Protein AF-A0A9N8PFM0-F1 (afdb_monomer_lite)

pLDDT: mean 77.06, std 8.06, range [53.03, 85.75]

Structure (mmCIF, N/CA/C/O backbone):
data_AF-A0A9N8PFM0-F1
#
_entry.id   AF-A0A9N8PFM0-F1
#
loop_
_atom_site.group_PDB
_atom_site.id
_atom_site.type_symbol
_atom_site.label_atom_id
_atom_site.label_alt_id
_atom_site.label_comp_id
_atom_site.label_asym_id
_atom_site.label_entity_id
_atom_site.label_seq_id
_atom_site.pdbx_PDB_ins_code
_atom_site.Cartn_x
_atom_site.Cartn_y
_atom_site.Cartn_z
_atom_site.occupancy
_atom_site.B_iso_or_equiv
_atom_site.auth_seq_id
_atom_site.auth_comp_id
_atom_site.auth_asym_id
_atom_site.auth_atom_id
_atom_site.pdbx_PDB_model_num
ATOM 1 N N . MET A 1 1 ? -8.594 -5.097 1.434 1.00 59.44 1 MET A N 1
ATOM 2 C CA . MET A 1 1 ? -7.124 -5.302 1.466 1.00 59.44 1 MET A CA 1
ATOM 3 C C . MET A 1 1 ? -6.610 -6.268 0.402 1.00 59.44 1 MET A C 1
ATOM 5 O O . MET A 1 1 ? -5.906 -5.792 -0.473 1.00 59.44 1 MET A O 1
ATOM 9 N N . ARG A 1 2 ? -6.955 -7.571 0.404 1.00 61.09 2 ARG A N 1
ATOM 10 C CA . ARG A 1 2 ? -6.427 -8.531 -0.600 1.00 61.09 2 ARG A CA 1
ATOM 11 C C . ARG A 1 2 ? -6.661 -8.102 -2.053 1.00 61.09 2 ARG A C 1
ATOM 13 O O . ARG A 1 2 ? -5.711 -8.058 -2.821 1.00 61.09 2 ARG A O 1
ATOM 20 N N . SER A 1 3 ? -7.883 -7.703 -2.402 1.00 64.69 3 SER A N 1
ATOM 21 C CA . SER A 1 3 ? -8.209 -7.287 -3.775 1.00 64.69 3 SER A CA 1
ATOM 22 C C . SER A 1 3 ? -7.573 -5.951 -4.179 1.00 64.69 3 SER A C 1
ATOM 24 O O . SER A 1 3 ? -7.246 -5.773 -5.342 1.00 64.69 3 SER A O 1
ATOM 26 N N . ALA A 1 4 ? -7.356 -5.038 -3.223 1.00 64.44 4 ALA A N 1
ATOM 27 C CA . ALA A 1 4 ? -6.769 -3.717 -3.480 1.00 64.44 4 ALA A CA 1
ATOM 28 C C . ALA A 1 4 ? -5.231 -3.733 -3.533 1.00 64.44 4 ALA A C 1
ATOM 30 O O . ALA A 1 4 ? -4.634 -2.847 -4.119 1.00 64.44 4 ALA A O 1
ATOM 31 N N . HIS A 1 5 ? -4.581 -4.713 -2.896 1.00 62.81 5 HIS A N 1
ATOM 32 C CA . HIS A 1 5 ? -3.116 -4.833 -2.883 1.00 62.81 5 HIS A CA 1
ATOM 33 C C . HIS A 1 5 ? -2.588 -5.877 -3.877 1.00 62.81 5 HIS A C 1
ATOM 35 O O . HIS A 1 5 ? -1.395 -5.892 -4.181 1.00 62.81 5 HIS A O 1
ATOM 41 N N . GLY A 1 6 ? -3.453 -6.766 -4.380 1.00 73.81 6 GLY A N 1
ATOM 42 C CA . GLY A 1 6 ? -3.100 -7.775 -5.377 1.00 73.81 6 GLY A CA 1
ATOM 43 C C . GLY A 1 6 ? -1.876 -8.604 -4.970 1.00 73.81 6 GLY A C 1
ATOM 44 O O . GLY A 1 6 ? -1.803 -9.120 -3.855 1.00 73.81 6 GLY A O 1
ATOM 45 N N . ARG A 1 7 ? -0.884 -8.697 -5.867 1.00 70.75 7 ARG A N 1
ATOM 46 C CA . ARG A 1 7 ? 0.385 -9.423 -5.636 1.00 70.75 7 ARG A CA 1
ATOM 47 C C . ARG A 1 7 ? 1.263 -8.814 -4.537 1.00 70.75 7 ARG A C 1
ATOM 49 O O . ARG A 1 7 ? 2.159 -9.494 -4.062 1.00 70.75 7 ARG A O 1
ATOM 56 N N . ARG A 1 8 ? 1.001 -7.576 -4.107 1.00 66.94 8 ARG A N 1
ATOM 57 C CA . ARG A 1 8 ? 1.749 -6.881 -3.043 1.00 66.94 8 ARG A CA 1
ATOM 58 C C . ARG A 1 8 ? 1.059 -6.954 -1.683 1.00 66.94 8 ARG A C 1
ATOM 60 O O . ARG A 1 8 ? 1.406 -6.217 -0.761 1.00 66.94 8 ARG A O 1
ATOM 67 N N . PHE A 1 9 ? 0.059 -7.824 -1.547 1.00 60.53 9 PHE A N 1
ATOM 68 C CA . PHE A 1 9 ? -0.610 -8.072 -0.278 1.00 60.53 9 PHE A CA 1
ATOM 69 C C . PHE A 1 9 ? 0.399 -8.587 0.765 1.00 60.53 9 PHE A C 1
ATOM 71 O O . PHE A 1 9 ? 0.894 -9.703 0.653 1.00 60.53 9 PHE A O 1
ATOM 78 N N . GLY A 1 10 ? 0.707 -7.753 1.765 1.00 69.25 10 GLY A N 1
ATOM 79 C CA . GLY A 1 10 ? 1.726 -8.012 2.792 1.00 69.25 10 GLY A CA 1
ATOM 80 C C . GLY A 1 10 ? 2.934 -7.067 2.743 1.00 69.25 10 GLY A C 1
ATOM 81 O O . GLY A 1 10 ? 3.664 -6.977 3.725 1.00 69.25 10 GLY A O 1
ATOM 82 N N . ASN A 1 11 ? 3.122 -6.307 1.658 1.00 76.06 11 ASN A N 1
ATOM 83 C CA . ASN A 1 11 ? 4.138 -5.257 1.605 1.00 76.06 11 ASN A CA 1
ATOM 84 C C . ASN A 1 11 ? 3.616 -4.002 2.323 1.00 76.06 11 ASN A C 1
ATOM 86 O O . ASN A 1 11 ? 2.810 -3.250 1.775 1.00 76.06 11 ASN A O 1
ATOM 90 N N . ILE A 1 12 ? 4.074 -3.801 3.562 1.00 75.94 12 ILE A N 1
ATOM 91 C CA . ILE A 1 12 ? 3.658 -2.684 4.421 1.00 75.94 12 ILE A CA 1
ATOM 92 C C . ILE A 1 12 ? 4.064 -1.335 3.816 1.00 75.94 12 ILE A C 1
ATOM 94 O O . ILE A 1 12 ? 3.261 -0.407 3.843 1.00 75.94 12 ILE A O 1
ATOM 98 N N . SER A 1 13 ? 5.255 -1.228 3.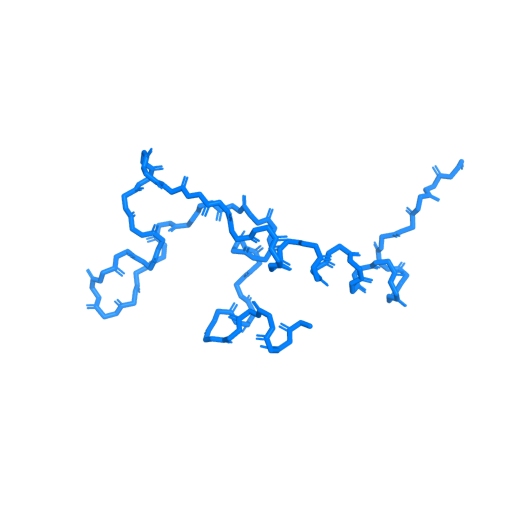214 1.00 79.75 13 SER A N 1
ATOM 99 C CA . SER A 1 13 ? 5.677 0.004 2.538 1.00 79.75 13 SER A CA 1
ATOM 100 C C . SER A 1 13 ? 4.707 0.357 1.416 1.00 79.75 13 SER A C 1
ATOM 102 O O . SER A 1 13 ? 4.165 1.453 1.412 1.00 79.75 13 SER A O 1
ATOM 104 N N . TYR A 1 14 ? 4.373 -0.587 0.536 1.00 78.94 14 TYR A N 1
ATOM 105 C CA . TYR A 1 14 ? 3.391 -0.349 -0.525 1.00 78.94 14 TYR A CA 1
ATOM 106 C C . TYR A 1 14 ? 1.995 -0.011 0.028 1.00 78.94 14 TYR A C 1
ATOM 108 O O . TYR A 1 14 ? 1.352 0.925 -0.446 1.00 78.94 14 TYR A O 1
ATOM 116 N N . ALA A 1 15 ? 1.549 -0.725 1.066 1.00 81.25 15 ALA A N 1
ATOM 117 C CA . ALA A 1 15 ? 0.249 -0.526 1.707 1.00 81.25 15 ALA A CA 1
ATOM 118 C C . ALA A 1 15 ? 0.073 0.870 2.320 1.00 81.25 15 ALA A C 1
ATOM 120 O O . ALA A 1 15 ? -1.049 1.374 2.396 1.00 81.25 15 ALA A O 1
ATOM 121 N N . LEU A 1 16 ? 1.173 1.483 2.759 1.00 81.69 16 LEU A N 1
ATOM 122 C CA . LEU A 1 16 ? 1.214 2.823 3.339 1.00 81.69 16 LEU A CA 1
ATOM 123 C C . LEU A 1 16 ? 1.564 3.910 2.317 1.00 81.69 16 LEU A C 1
ATOM 125 O O . LEU A 1 16 ? 1.628 5.081 2.679 1.00 81.69 16 LEU A O 1
ATOM 129 N N . GLY A 1 17 ? 1.778 3.549 1.048 1.00 83.12 17 GLY A N 1
ATOM 130 C CA . GLY A 1 17 ? 2.226 4.506 0.045 1.00 83.12 17 GLY A CA 1
ATOM 131 C C . GLY A 1 17 ? 3.656 4.959 0.319 1.00 83.12 17 GLY A C 1
ATOM 132 O O . GLY A 1 17 ? 3.957 6.144 0.309 1.00 83.12 17 GLY A O 1
ATOM 133 N N . GLY A 1 18 ? 4.532 4.014 0.619 1.00 82.88 18 GLY A N 1
ATOM 134 C CA . GLY A 1 18 ? 5.971 4.183 0.667 1.00 82.88 18 GLY A CA 1
ATOM 135 C C . GLY A 1 18 ? 6.621 3.540 -0.551 1.00 82.88 18 GLY A C 1
ATOM 136 O O . GLY A 1 18 ? 6.128 2.550 -1.093 1.00 82.88 18 GLY A O 1
ATOM 137 N N . TYR A 1 19 ? 7.755 4.104 -0.948 1.00 82.25 19 TYR A N 1
ATOM 138 C CA . TYR A 1 19 ? 8.661 3.485 -1.903 1.00 82.25 19 TYR A CA 1
ATOM 139 C C . TYR A 1 19 ? 9.539 2.453 -1.193 1.00 82.25 19 TYR A C 1
ATOM 141 O O . TYR A 1 19 ? 10.080 2.714 -0.116 1.00 82.25 19 TYR A O 1
ATOM 149 N N . SER A 1 20 ? 9.731 1.303 -1.821 1.00 76.62 20 SER A N 1
ATOM 150 C CA . SER A 1 20 ? 10.672 0.276 -1.416 1.00 76.62 20 SER A CA 1
ATOM 151 C C . SER A 1 20 ? 11.577 -0.089 -2.587 1.00 76.62 20 SER A C 1
ATOM 153 O O . SER A 1 20 ? 11.138 -0.336 -3.706 1.00 76.62 20 SER A O 1
ATOM 155 N N . ASP A 1 21 ? 12.869 -0.199 -2.305 1.00 75.50 21 ASP A N 1
ATOM 156 C CA . ASP A 1 21 ? 13.881 -0.740 -3.209 1.00 75.50 21 ASP A CA 1
ATOM 157 C C . ASP A 1 21 ? 13.823 -2.275 -3.322 1.00 75.50 21 ASP A C 1
ATOM 159 O O . ASP A 1 21 ? 14.735 -2.897 -3.872 1.00 75.50 21 ASP A O 1
ATOM 163 N N . HIS A 1 22 ? 12.741 -2.894 -2.833 1.00 78.00 22 HIS A N 1
ATOM 164 C CA . HIS A 1 22 ? 12.511 -4.326 -2.918 1.00 78.00 22 HIS A CA 1
ATOM 165 C C . HIS A 1 22 ? 12.589 -4.808 -4.371 1.00 78.00 22 HIS A C 1
ATOM 167 O O . HIS A 1 22 ? 11.913 -4.281 -5.262 1.00 78.00 22 HIS A O 1
ATOM 173 N N . LYS A 1 23 ? 13.423 -5.826 -4.609 1.00 77.44 23 LYS A N 1
ATOM 174 C CA . LYS A 1 23 ? 13.640 -6.414 -5.931 1.00 77.44 23 LYS A CA 1
ATOM 175 C C . LYS A 1 23 ? 12.960 -7.773 -6.024 1.00 77.44 23 LYS A C 1
ATOM 177 O O . LYS A 1 23 ? 13.328 -8.689 -5.297 1.00 77.44 23 LYS A O 1
ATOM 182 N N . GLU A 1 24 ? 12.060 -7.933 -6.986 1.00 75.62 24 GLU A N 1
ATOM 183 C CA . GLU A 1 24 ? 11.545 -9.241 -7.398 1.00 75.62 24 GLU A CA 1
ATOM 184 C C . GLU A 1 24 ? 12.118 -9.579 -8.773 1.00 75.62 24 GLU A C 1
ATOM 186 O O . GLU A 1 24 ? 12.101 -8.756 -9.689 1.00 75.62 24 GLU A O 1
ATOM 191 N N . HIS A 1 25 ? 12.667 -10.788 -8.925 1.00 75.50 25 HIS A N 1
ATOM 192 C CA . HIS A 1 25 ? 13.278 -11.251 -10.182 1.00 75.50 25 HIS A CA 1
ATOM 193 C C . HIS A 1 25 ? 14.317 -10.271 -10.771 1.00 75.50 25 HIS A C 1
ATOM 195 O O . HIS A 1 25 ? 14.431 -10.115 -11.986 1.00 75.50 25 HIS A O 1
ATO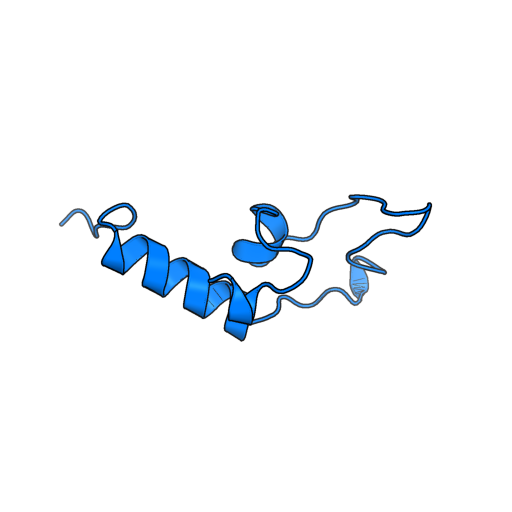M 201 N N . GLY A 1 26 ? 15.063 -9.576 -9.905 1.00 75.56 26 GLY A N 1
ATOM 202 C CA . GLY A 1 26 ? 16.098 -8.617 -10.304 1.00 75.56 26 GLY A CA 1
ATOM 203 C C . GLY A 1 26 ? 15.591 -7.229 -10.712 1.00 75.56 26 GLY A C 1
ATOM 204 O O . GLY A 1 26 ? 16.412 -6.372 -11.033 1.00 75.56 26 GLY A O 1
ATOM 205 N N . LYS A 1 27 ? 14.277 -6.963 -10.663 1.00 77.00 27 LYS A N 1
ATOM 206 C CA . LYS A 1 27 ? 13.695 -5.639 -10.931 1.00 77.00 27 LYS A CA 1
ATOM 207 C C . LYS A 1 27 ? 13.156 -5.016 -9.653 1.00 77.00 27 LYS A C 1
ATOM 209 O O . LYS A 1 27 ? 12.503 -5.695 -8.867 1.00 77.00 27 LYS A O 1
ATOM 214 N N . ILE A 1 28 ? 13.413 -3.720 -9.469 1.00 80.06 28 ILE A N 1
ATOM 215 C CA . ILE A 1 28 ? 12.786 -2.946 -8.393 1.00 80.06 28 ILE A CA 1
ATOM 216 C C . ILE A 1 28 ? 11.283 -2.969 -8.640 1.00 80.06 28 ILE A C 1
ATOM 218 O O . ILE A 1 28 ? 10.811 -2.527 -9.689 1.00 80.06 28 ILE A O 1
ATOM 222 N N . VAL A 1 29 ? 10.549 -3.511 -7.675 1.00 78.31 29 VAL A N 1
ATOM 223 C CA . VAL A 1 29 ? 9.101 -3.698 -7.756 1.00 78.31 29 VAL A CA 1
ATOM 224 C C . VAL A 1 29 ? 8.410 -2.346 -7.914 1.00 78.31 29 VAL A C 1
ATOM 226 O O . VAL A 1 29 ? 7.518 -2.201 -8.745 1.00 78.31 29 VAL A O 1
ATOM 229 N N . ASP A 1 30 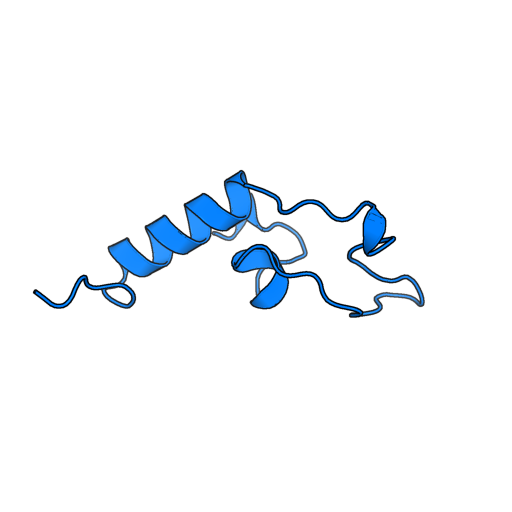? 8.877 -1.332 -7.196 1.00 75.88 30 ASP A N 1
ATOM 230 C CA . ASP A 1 30 ? 8.314 0.020 -7.201 1.00 75.88 30 ASP A CA 1
ATOM 231 C C . ASP A 1 30 ? 8.780 0.907 -8.365 1.00 75.88 30 ASP A C 1
ATOM 233 O O . ASP A 1 30 ? 8.286 2.022 -8.521 1.00 75.88 30 ASP A O 1
ATOM 237 N N . GLY A 1 31 ? 9.663 0.396 -9.228 1.00 81.06 31 GLY A N 1
ATOM 238 C CA . GLY A 1 31 ? 10.181 1.130 -10.380 1.00 81.06 31 GLY A CA 1
ATOM 239 C C . GLY A 1 31 ? 11.159 2.245 -9.999 1.00 81.06 31 GLY A C 1
ATOM 240 O O . GLY A 1 31 ? 11.857 2.170 -8.991 1.00 81.06 31 GLY A O 1
ATOM 241 N N . GLU A 1 32 ? 11.256 3.270 -10.844 1.00 83.00 32 GLU A N 1
ATOM 242 C CA . GLU A 1 32 ? 12.120 4.427 -10.593 1.00 83.00 32 GLU A CA 1
ATOM 243 C C . GLU A 1 32 ? 11.560 5.286 -9.457 1.00 83.00 32 GLU A C 1
ATOM 245 O O . GLU A 1 32 ? 10.437 5.783 -9.547 1.00 83.00 32 GLU A O 1
ATOM 250 N N . LYS A 1 33 ? 12.374 5.521 -8.423 1.00 79.94 33 LYS A N 1
ATOM 251 C CA . LYS A 1 33 ? 12.002 6.317 -7.244 1.00 79.94 33 LYS A CA 1
ATOM 252 C C . LYS A 1 33 ? 11.427 7.694 -7.595 1.00 79.94 33 LYS A C 1
ATOM 254 O O . LYS A 1 33 ? 10.446 8.104 -6.988 1.00 79.94 33 LYS A O 1
ATOM 259 N N . ASP A 1 34 ? 11.979 8.371 -8.600 1.00 83.00 34 ASP A N 1
ATOM 260 C CA . ASP A 1 34 ? 11.541 9.720 -8.997 1.00 83.00 34 ASP A CA 1
ATOM 261 C C . ASP A 1 34 ? 10.182 9.735 -9.714 1.00 83.00 34 ASP A C 1
ATOM 263 O O . ASP A 1 34 ? 9.497 10.756 -9.754 1.00 83.00 34 ASP A O 1
ATOM 267 N N . LYS A 1 35 ? 9.771 8.596 -10.279 1.00 84.69 35 LYS A N 1
ATOM 268 C CA . LYS A 1 35 ? 8.467 8.421 -10.937 1.00 84.69 35 LYS A CA 1
ATOM 269 C C . LYS A 1 35 ? 7.472 7.676 -10.063 1.00 84.69 35 LYS A C 1
ATOM 271 O O . LYS A 1 35 ? 6.312 7.525 -10.456 1.00 84.69 35 LYS A O 1
ATOM 276 N N . TRP A 1 36 ? 7.914 7.199 -8.905 1.00 83.56 36 TRP A N 1
ATOM 277 C CA . TRP A 1 36 ? 7.078 6.436 -8.008 1.00 83.56 36 TRP A CA 1
ATOM 278 C C . TRP A 1 36 ? 5.917 7.304 -7.520 1.00 83.56 36 TRP A C 1
ATOM 280 O O . TRP A 1 36 ? 6.080 8.452 -7.102 1.00 83.56 36 TRP A O 1
ATOM 290 N N . ARG A 1 37 ? 4.716 6.736 -7.599 1.00 83.56 37 ARG A N 1
ATOM 291 C CA . ARG A 1 37 ? 3.497 7.328 -7.060 1.00 83.56 37 ARG A CA 1
ATOM 292 C C . ARG A 1 37 ? 2.764 6.258 -6.264 1.00 83.56 37 ARG A C 1
ATOM 294 O O . ARG A 1 37 ? 2.645 5.133 -6.754 1.00 83.56 37 ARG A O 1
ATOM 301 N N . PRO A 1 38 ? 2.260 6.592 -5.069 1.00 83.12 38 PRO A N 1
ATOM 302 C CA . PRO A 1 38 ? 1.488 5.645 -4.291 1.00 83.12 38 PRO A CA 1
ATOM 303 C C . PRO A 1 38 ? 0.194 5.298 -5.020 1.00 83.12 38 PRO A C 1
ATOM 305 O O . PRO A 1 38 ? -0.445 6.155 -5.638 1.00 83.12 38 PRO A O 1
ATOM 308 N N . ASP A 1 39 ? -0.227 4.046 -4.881 1.00 84.00 39 ASP A N 1
ATOM 309 C CA . ASP A 1 39 ? -1.583 3.661 -5.231 1.00 84.00 39 ASP A CA 1
ATOM 310 C C . ASP A 1 39 ? -2.531 4.121 -4.117 1.00 84.00 39 ASP A C 1
ATOM 312 O O . ASP A 1 39 ? -2.639 3.508 -3.053 1.00 84.00 39 ASP A O 1
ATOM 316 N N . TRP A 1 40 ? -3.228 5.229 -4.361 1.00 82.88 40 TRP A N 1
ATOM 317 C CA . TRP A 1 40 ? -4.165 5.796 -3.396 1.00 82.88 40 TRP A CA 1
ATOM 318 C C . TRP A 1 40 ? -5.330 4.866 -3.046 1.00 82.88 40 TRP A C 1
ATOM 320 O O . TRP A 1 40 ? -5.882 4.998 -1.952 1.00 82.88 40 TRP A O 1
ATOM 330 N N . GLN A 1 41 ? -5.714 3.932 -3.923 1.00 84.69 41 GLN A N 1
ATOM 331 C CA . GLN A 1 41 ? -6.742 2.944 -3.589 1.00 84.69 41 GLN A CA 1
ATOM 332 C C . GLN A 1 41 ? -6.208 1.934 -2.575 1.00 84.69 41 GLN A C 1
ATOM 334 O O . GLN A 1 41 ? -6.902 1.616 -1.606 1.00 84.69 41 GLN A O 1
ATOM 339 N N . ALA A 1 42 ? -4.961 1.485 -2.748 1.00 80.12 42 ALA A N 1
ATOM 340 C CA . ALA A 1 42 ? -4.299 0.618 -1.780 1.00 80.12 42 ALA A CA 1
ATOM 341 C C . ALA A 1 42 ? -4.163 1.322 -0.421 1.00 80.12 42 ALA A C 1
ATOM 343 O O . ALA A 1 42 ? -4.605 0.778 0.590 1.00 80.12 42 ALA A O 1
ATOM 344 N N . VAL A 1 43 ? -3.674 2.566 -0.403 1.00 85.12 43 VAL A N 1
ATOM 345 C CA . VAL A 1 43 ? -3.506 3.350 0.833 1.00 85.12 43 VAL A CA 1
ATOM 346 C C . VAL A 1 43 ? -4.834 3.556 1.564 1.00 85.12 43 VAL A C 1
ATOM 348 O O . VAL A 1 43 ? -4.923 3.298 2.766 1.00 85.12 43 VAL A O 1
ATOM 351 N N . LYS A 1 44 ? -5.898 3.960 0.856 1.00 85.75 44 LYS A N 1
ATOM 352 C CA . LYS A 1 44 ? -7.230 4.119 1.463 1.00 85.75 44 LYS A CA 1
ATOM 353 C C . LYS A 1 44 ? -7.741 2.809 2.053 1.00 85.75 44 LYS A C 1
ATOM 355 O O . LYS A 1 44 ? -8.181 2.803 3.198 1.00 85.75 44 LYS A O 1
ATOM 360 N N . ALA A 1 45 ? -7.610 1.701 1.325 1.00 85.12 45 ALA A N 1
ATOM 361 C CA . ALA A 1 45 ? -8.031 0.393 1.815 1.00 85.12 45 ALA A CA 1
ATOM 362 C C . ALA A 1 45 ? -7.246 -0.054 3.063 1.00 85.12 45 ALA A C 1
ATOM 364 O O . ALA A 1 45 ? -7.807 -0.737 3.921 1.00 85.12 45 ALA A O 1
ATOM 365 N N . THR A 1 46 ? -5.966 0.318 3.181 1.00 84.50 46 THR A N 1
ATOM 366 C CA . THR A 1 46 ? -5.151 0.072 4.383 1.00 84.50 46 THR A CA 1
ATOM 367 C C . THR A 1 46 ? -5.635 0.904 5.561 1.00 84.50 46 THR A C 1
ATOM 369 O O . THR A 1 46 ? -5.801 0.370 6.655 1.00 84.50 46 THR A O 1
ATOM 372 N N . ILE A 1 47 ? -5.913 2.193 5.344 1.00 84.00 47 ILE A N 1
ATOM 373 C CA . ILE A 1 47 ? -6.437 3.090 6.382 1.00 84.00 47 ILE A CA 1
ATOM 374 C C . ILE A 1 47 ? -7.807 2.604 6.866 1.00 84.00 47 ILE A C 1
ATOM 376 O O . ILE A 1 47 ? -8.028 2.498 8.070 1.00 84.00 47 ILE A O 1
ATOM 380 N N . GLU A 1 48 ? -8.717 2.268 5.952 1.00 85.25 48 GLU A N 1
ATOM 381 C CA . GLU A 1 48 ? -10.039 1.727 6.287 1.00 85.25 48 GLU A CA 1
ATOM 382 C C . GLU A 1 48 ? -9.933 0.407 7.049 1.00 85.25 48 GLU A C 1
ATOM 384 O O . GLU A 1 48 ? -10.621 0.219 8.049 1.00 85.25 48 GLU A O 1
ATOM 389 N N . PHE A 1 49 ? -9.025 -0.482 6.642 1.00 83.75 49 PHE A N 1
ATOM 390 C CA . PHE A 1 49 ? -8.762 -1.720 7.372 1.00 83.75 49 PHE A CA 1
ATOM 391 C C . PHE A 1 49 ? -8.204 -1.462 8.779 1.00 83.75 49 PHE A C 1
ATOM 393 O O . PHE A 1 49 ? -8.622 -2.106 9.745 1.00 83.75 49 PHE A O 1
ATOM 400 N N . ALA A 1 50 ? -7.269 -0.523 8.919 1.00 84.06 50 ALA A N 1
ATOM 401 C CA . ALA A 1 50 ? -6.676 -0.181 10.206 1.00 84.06 50 ALA A CA 1
ATOM 402 C C . ALA A 1 50 ? -7.715 0.433 11.161 1.00 84.06 50 ALA A C 1
ATOM 404 O O . ALA A 1 50 ? -7.758 0.053 12.332 1.00 84.06 50 ALA A O 1
ATOM 405 N N . LYS A 1 51 ? -8.606 1.292 10.646 1.00 83.81 51 LYS A N 1
ATOM 406 C CA . LYS A 1 51 ? -9.767 1.816 11.383 1.00 83.81 51 LYS A CA 1
ATOM 407 C C . LYS A 1 51 ? -10.740 0.701 11.777 1.00 83.81 51 LYS A C 1
ATOM 409 O O . LYS A 1 51 ? -11.067 0.565 12.950 1.00 83.81 51 LYS A O 1
ATOM 414 N N . ALA A 1 52 ? -11.151 -0.141 10.827 1.00 84.69 52 ALA A N 1
ATOM 415 C CA . ALA A 1 52 ? -12.120 -1.216 11.058 1.00 84.69 52 ALA A CA 1
ATOM 41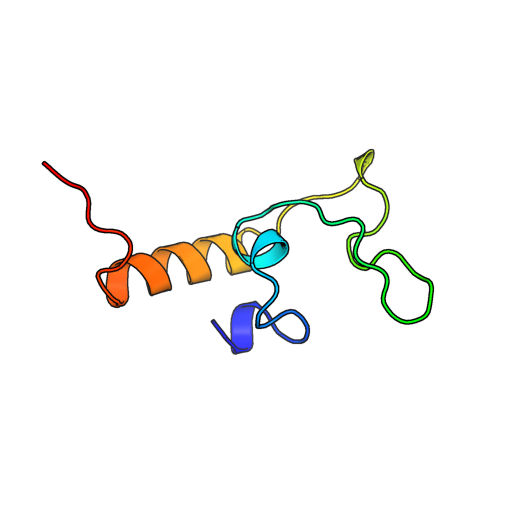6 C C . ALA A 1 52 ? -11.630 -2.273 12.061 1.00 84.69 52 ALA A C 1
ATOM 418 O O . ALA A 1 52 ? -12.431 -2.885 12.758 1.00 84.69 52 ALA A O 1
ATOM 419 N N . THR A 1 53 ? -10.315 -2.485 12.152 1.00 83.75 53 THR A N 1
ATOM 420 C CA . THR A 1 53 ? -9.712 -3.435 13.102 1.00 83.75 53 THR A CA 1
ATOM 421 C C . THR A 1 53 ? -9.310 -2.808 14.435 1.00 83.75 53 THR A C 1
ATOM 423 O O . THR A 1 53 ? -8.672 -3.477 15.243 1.00 83.75 53 THR A O 1
ATOM 426 N N . GLY A 1 54 ? -9.643 -1.533 14.668 1.00 79.62 54 GLY A N 1
ATOM 427 C CA . GLY A 1 54 ? -9.299 -0.821 15.902 1.00 79.62 54 GLY A CA 1
ATOM 428 C C . GLY A 1 54 ? -7.797 -0.583 16.093 1.00 79.62 54 GLY A C 1
ATOM 429 O O . GLY A 1 54 ? -7.377 -0.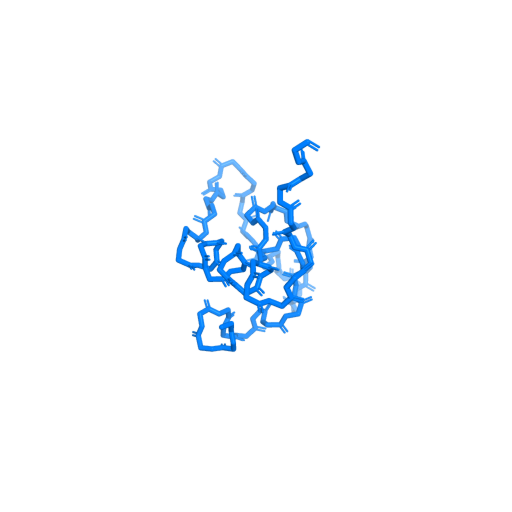188 17.172 1.00 79.62 54 GLY A O 1
ATOM 430 N N . ARG A 1 55 ? -6.975 -0.817 15.063 1.00 77.69 55 ARG A N 1
ATOM 431 C CA . ARG A 1 55 ? -5.521 -0.579 15.098 1.00 77.69 55 ARG A CA 1
ATOM 432 C C . ARG A 1 55 ? -5.165 0.885 14.866 1.00 77.69 55 ARG A C 1
ATOM 434 O O . ARG A 1 55 ? -4.090 1.319 15.257 1.00 77.69 55 ARG A O 1
ATOM 441 N N . LEU A 1 56 ? -6.057 1.622 14.209 1.00 75.62 56 LEU A N 1
ATOM 442 C CA . LEU A 1 56 ? -5.977 3.064 14.036 1.00 75.62 56 LEU A CA 1
ATOM 443 C C . LEU A 1 56 ? -7.168 3.691 14.762 1.00 75.62 56 LEU A C 1
ATOM 445 O O . LEU A 1 56 ? -8.210 3.950 14.160 1.00 75.62 56 LEU A O 1
ATOM 449 N N . GLN A 1 57 ? -7.024 3.867 16.072 1.00 69.56 57 GLN A N 1
ATOM 450 C CA . GLN A 1 57 ? -7.954 4.648 16.878 1.00 69.56 57 GLN A CA 1
ATOM 451 C C . GLN A 1 57 ? -7.389 6.056 17.025 1.00 69.56 57 GLN A C 1
ATOM 453 O O . GLN A 1 57 ? -6.206 6.229 17.314 1.00 69.56 57 GLN A O 1
ATOM 458 N N . TYR A 1 58 ? -8.231 7.055 16.777 1.00 62.31 58 TYR A N 1
ATOM 459 C CA . TYR A 1 58 ? -7.920 8.422 17.162 1.00 62.31 58 TYR A CA 1
ATOM 460 C C . TYR A 1 58 ? -7.942 8.445 18.692 1.00 62.31 58 TYR A C 1
ATOM 462 O O . TYR A 1 58 ? -8.981 8.158 19.283 1.00 62.31 58 TYR A O 1
ATOM 470 N N . GLN A 1 59 ? -6.790 8.660 19.323 1.00 61.19 59 GLN A N 1
ATOM 471 C CA . GLN A 1 59 ? -6.753 8.932 20.755 1.00 61.19 59 GLN A CA 1
ATOM 472 C C . GLN A 1 59 ? -7.159 10.395 20.924 1.00 61.19 59 GLN A C 1
ATOM 474 O O . GLN A 1 59 ? -6.409 11.283 20.519 1.00 61.19 59 GLN A O 1
ATOM 479 N N . GLU A 1 60 ? -8.383 10.613 21.405 1.00 53.03 60 GLU A N 1
ATOM 480 C CA . GLU A 1 60 ? -8.830 11.913 21.922 1.00 53.03 60 GLU A CA 1
ATOM 481 C C . GLU A 1 60 ? -8.114 12.262 23.231 1.00 53.03 60 GLU A C 1
ATOM 483 O O . GLU A 1 60 ? -7.838 11.331 24.026 1.00 53.03 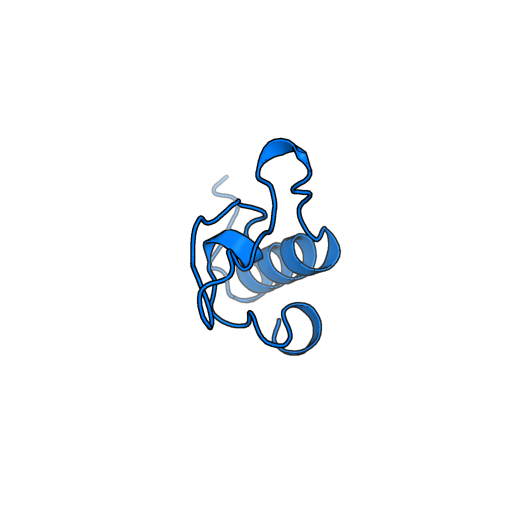60 GLU A O 1
#

Radius of gyration: 12.97 Å; chains: 1; bounding box: 28×23×33 Å

Organism: NCBI:txid2773714

Foldseek 3Di:
DCVQCPPNVPVVCLLQFHQDQDDDPNARPQHDPVPGGHPVSSNVVSVVVCVVVVVDDDDD

Sequence (60 aa):
MRSAHGRRFGNISYALGGYSDHKEHGKIVDGEKDKWRPDWQAVKATIEFAKATGRLQYQE

Secondary structure (DSSP, 8-state):
-HHHHGGGTT-HHHHTT-----EETTEETT--GGG----HHHHHHHHHHHHHTTSS----